Protein AF-A0A7S1WLS6-F1 (afdb_monomer_lite)

Radius of gyration: 19.53 Å; chains: 1; bounding box: 44×44×55 Å

Sequence (142 aa):
DPDLKGFVGGFADATHGYLVPYDNGARFGKVARFALGAFAPASVEILDLAAVDPDLKGFVGGFADATHGYLVPYNNGAYFGKVARFSIAAAATTTATLTATATSTATPSTTWTAAVQLESSCTPDFLLCPLLAEYSHLNYAV

Secondary structure (DSSP, 8-state):
-TT---EEEEEE-SSEEEEEE-BSSSB--EEEEEETTT--GGG-EEEESTTT-TT---EEEEEE-SSEEEEEE-BSSSB----EEEE-S----------------------------------S--S---------------

Foldseek 3Di:
DVQPDQFAEWEDDPFKIWTHFADDPAWFQWIWIATPPPGDPVRIDIDGVCVVPVQNTHFRYWDDDQFKIKTHFQDHPHGDDWIWIFTPHDPPPPPPPDPDPDPDPDDDDPDRDTPTDGPDPPDDDDDDDDDDDDDDDDDDDD

Organism: Alexandrium catenella (NCBI:txid2925)

Structure (mmCIF, N/CA/C/O backbone):
data_AF-A0A7S1WLS6-F1
#
_entry.id   AF-A0A7S1WLS6-F1
#
loop_
_atom_site.group_PDB
_atom_site.id
_atom_site.type_symbol
_atom_site.label_atom_id
_atom_site.label_alt_id
_atom_site.label_comp_id
_atom_site.label_asym_id
_atom_site.label_entity_id
_atom_site.label_seq_id
_atom_site.pdbx_PDB_ins_code
_atom_site.Cartn_x
_atom_site.Cartn_y
_atom_site.Cartn_z
_atom_site.occupancy
_atom_site.B_iso_or_equiv
_atom_site.auth_seq_id
_atom_site.auth_comp_id
_atom_site.auth_asym_id
_atom_site.auth_atom_id
_atom_site.pdbx_PDB_model_num
ATOM 1 N N . ASP A 1 1 ? 7.192 8.149 11.325 1.00 76.69 1 ASP A N 1
ATOM 2 C CA . ASP A 1 1 ? 8.074 7.528 10.323 1.00 76.69 1 ASP A CA 1
ATOM 3 C C . ASP A 1 1 ? 8.359 8.578 9.239 1.00 76.69 1 ASP A C 1
ATOM 5 O O . ASP A 1 1 ? 7.394 9.098 8.682 1.00 76.69 1 ASP A O 1
ATOM 9 N N . PRO A 1 2 ? 9.627 8.989 9.023 1.00 84.94 2 PRO A N 1
ATOM 10 C CA . PRO A 1 2 ? 10.003 9.997 8.020 1.00 84.94 2 PRO A CA 1
ATOM 11 C C . PRO A 1 2 ? 9.803 9.541 6.562 1.00 84.94 2 PRO A C 1
ATOM 13 O O . PRO A 1 2 ? 9.848 10.380 5.657 1.00 84.94 2 PRO A O 1
ATOM 16 N N . ASP A 1 3 ? 9.555 8.249 6.334 1.00 88.06 3 ASP A N 1
ATOM 17 C CA . ASP A 1 3 ? 9.357 7.672 5.005 1.00 88.06 3 ASP A CA 1
ATOM 18 C C . ASP A 1 3 ? 7.920 7.829 4.487 1.00 88.06 3 ASP A C 1
ATOM 20 O O . ASP A 1 3 ? 7.653 7.515 3.329 1.00 88.06 3 ASP A O 1
ATOM 24 N N . LEU A 1 4 ? 6.985 8.328 5.308 1.00 91.06 4 LEU A N 1
ATOM 25 C CA . LEU A 1 4 ? 5.576 8.509 4.934 1.00 91.06 4 LEU A CA 1
ATOM 26 C C . LEU A 1 4 ? 5.352 9.780 4.103 1.00 91.06 4 LEU A C 1
ATOM 28 O O . LEU A 1 4 ? 4.662 10.712 4.517 1.00 91.06 4 LEU A O 1
ATOM 32 N N . LYS A 1 5 ? 5.934 9.817 2.908 1.00 95.25 5 LYS A N 1
ATOM 33 C CA . LYS A 1 5 ? 5.713 10.853 1.892 1.00 95.25 5 LYS A CA 1
ATOM 34 C C . LYS A 1 5 ? 5.842 10.243 0.500 1.00 95.25 5 LYS A C 1
ATOM 36 O O . LYS A 1 5 ? 6.363 9.144 0.356 1.00 95.25 5 LYS A O 1
ATOM 41 N N . GLY A 1 6 ? 5.370 10.955 -0.524 1.00 95.56 6 GLY A N 1
ATOM 42 C CA . GLY A 1 6 ? 5.468 10.452 -1.898 1.00 95.56 6 GLY A CA 1
ATOM 43 C C . GLY A 1 6 ? 4.374 9.459 -2.300 1.00 95.56 6 GLY A C 1
ATOM 44 O O . GLY A 1 6 ? 4.578 8.600 -3.160 1.00 95.56 6 GLY A O 1
ATOM 45 N N . PHE A 1 7 ? 3.214 9.553 -1.651 1.00 97.12 7 PHE A N 1
ATOM 46 C CA . PHE A 1 7 ? 2.016 8.795 -2.006 1.00 97.12 7 PHE A CA 1
ATOM 47 C C . PHE A 1 7 ? 1.370 9.339 -3.287 1.00 97.12 7 PHE A C 1
ATOM 49 O O . PHE A 1 7 ? 1.402 10.547 -3.533 1.00 97.12 7 PHE A O 1
ATOM 56 N N . VAL A 1 8 ? 0.745 8.459 -4.071 1.00 95.50 8 VAL A N 1
ATOM 57 C CA . VAL A 1 8 ? -0.048 8.825 -5.255 1.00 95.50 8 VAL A CA 1
ATOM 58 C C . VAL A 1 8 ? -1.381 8.098 -5.199 1.00 95.50 8 VAL A C 1
ATOM 60 O O . VAL A 1 8 ? -1.433 6.874 -5.271 1.00 95.50 8 VAL A O 1
ATOM 63 N N . GLY A 1 9 ? -2.457 8.876 -5.076 1.00 94.44 9 GLY A N 1
ATOM 64 C CA . GLY A 1 9 ? -3.802 8.352 -4.888 1.00 94.44 9 GLY A CA 1
ATOM 65 C C . GLY A 1 9 ? -4.063 7.872 -3.460 1.00 94.44 9 GLY A C 1
ATOM 66 O O . GLY A 1 9 ? -3.291 8.096 -2.526 1.00 94.44 9 GLY A O 1
ATOM 67 N N . GLY A 1 10 ? -5.207 7.227 -3.296 1.00 95.81 10 GLY A N 1
ATOM 68 C CA . GLY A 1 10 ? -5.705 6.754 -2.019 1.00 95.81 10 GLY A CA 1
ATOM 69 C C . GLY A 1 10 ? -7.117 6.220 -2.178 1.00 95.81 10 GLY A C 1
ATOM 70 O O . GLY A 1 10 ? -7.772 6.464 -3.191 1.00 95.81 10 GLY A O 1
ATOM 71 N N . PHE A 1 11 ? -7.577 5.493 -1.175 1.00 96.69 11 PHE A N 1
ATOM 72 C CA . PHE A 1 11 ? -8.959 5.040 -1.082 1.00 96.69 11 PHE A CA 1
ATOM 73 C C . PHE A 1 11 ? -9.399 5.059 0.377 1.00 96.69 11 PHE A C 1
ATOM 75 O O . PHE A 1 11 ? -8.595 5.294 1.279 1.00 96.69 11 PHE A O 1
ATOM 82 N N . ALA A 1 12 ? -10.684 4.847 0.613 1.00 94.81 12 ALA A N 1
ATOM 83 C CA . ALA A 1 12 ? -11.250 4.817 1.948 1.00 94.81 12 ALA A CA 1
ATOM 84 C C . ALA A 1 12 ? -12.218 3.643 2.081 1.00 94.81 12 ALA A C 1
ATOM 86 O O . ALA A 1 12 ? -12.873 3.262 1.110 1.00 94.81 12 ALA A O 1
ATOM 87 N N . ASP A 1 13 ? -12.306 3.105 3.294 1.00 90.56 13 ASP A N 1
ATOM 88 C CA . ASP A 1 13 ? -13.473 2.354 3.748 1.00 90.56 13 ASP A CA 1
ATOM 89 C C . ASP A 1 13 ? -14.397 3.279 4.568 1.00 90.56 13 ASP A C 1
ATOM 91 O O . ASP A 1 13 ? -14.249 4.503 4.554 1.00 90.56 13 ASP A O 1
ATOM 95 N N . ALA A 1 14 ? -15.377 2.717 5.279 1.00 88.25 14 ALA A N 1
ATOM 96 C CA . ALA A 1 14 ? -16.320 3.497 6.085 1.00 88.25 14 ALA A CA 1
ATOM 97 C C . ALA A 1 14 ? -15.677 4.234 7.283 1.00 88.25 14 ALA A C 1
ATOM 99 O O . ALA A 1 14 ? -16.262 5.166 7.830 1.00 88.25 14 ALA A O 1
ATOM 100 N N . THR A 1 15 ? -14.500 3.800 7.723 1.00 90.62 15 THR A N 1
ATOM 101 C CA . THR A 1 15 ? -13.855 4.176 8.990 1.00 90.62 15 THR A CA 1
ATOM 102 C C . THR A 1 15 ? -12.420 4.678 8.825 1.00 90.62 15 THR A C 1
ATOM 104 O O . THR A 1 15 ? -11.972 5.501 9.629 1.00 90.62 15 THR A O 1
ATOM 107 N N . HIS A 1 16 ? -11.712 4.239 7.783 1.00 92.94 16 HIS A N 1
ATOM 108 C CA . HIS A 1 16 ? -10.302 4.531 7.558 1.00 92.94 16 HIS A CA 1
ATOM 109 C C . HIS A 1 16 ? -10.011 5.010 6.133 1.00 92.94 16 HIS A C 1
ATOM 111 O O . HIS A 1 16 ? -10.621 4.561 5.164 1.00 92.94 16 HIS A O 1
ATOM 117 N N . GLY A 1 17 ? -9.029 5.904 6.018 1.00 94.88 17 GLY A N 1
ATOM 118 C CA . GLY A 1 17 ? -8.399 6.290 4.757 1.00 94.88 17 GLY A CA 1
ATOM 119 C C . GLY A 1 17 ? -7.060 5.580 4.579 1.00 94.88 17 GLY A C 1
ATOM 120 O O . GLY A 1 17 ? -6.353 5.344 5.559 1.00 94.88 17 GLY A O 1
ATOM 121 N N . TYR A 1 18 ? -6.710 5.269 3.333 1.00 96.69 18 TYR A N 1
ATOM 122 C CA . TYR A 1 18 ? -5.499 4.557 2.930 1.00 96.69 18 TYR A CA 1
ATOM 123 C C . TYR A 1 18 ? -4.741 5.377 1.887 1.00 96.69 18 TYR A C 1
ATOM 125 O O . TYR A 1 18 ? -5.306 5.765 0.862 1.00 96.69 18 TYR A O 1
ATOM 133 N N . LEU A 1 19 ? -3.454 5.619 2.129 1.00 97.44 19 LEU A N 1
ATOM 134 C CA . LEU A 1 19 ? -2.558 6.283 1.185 1.00 97.44 19 LEU A CA 1
ATOM 135 C C . LEU A 1 19 ? -1.729 5.253 0.430 1.00 97.44 19 LEU A C 1
ATOM 137 O O . LEU A 1 19 ? -1.121 4.361 1.026 1.00 97.44 19 LEU A O 1
ATOM 141 N N . VAL A 1 20 ? -1.696 5.399 -0.891 1.00 97.94 20 VAL A N 1
ATOM 142 C CA . VAL A 1 20 ? -1.073 4.429 -1.791 1.00 97.94 20 VAL A CA 1
ATOM 143 C C . VAL A 1 20 ? 0.393 4.815 -2.046 1.00 97.94 20 VAL A C 1
ATOM 145 O O . VAL A 1 20 ? 0.653 5.939 -2.487 1.00 97.94 20 VAL A O 1
ATOM 148 N N . PRO A 1 21 ? 1.368 3.930 -1.754 1.00 96.88 21 PRO A N 1
ATOM 149 C CA . PRO A 1 21 ? 2.788 4.260 -1.844 1.00 96.88 21 PRO A CA 1
ATOM 150 C C . PRO A 1 21 ? 3.309 4.221 -3.282 1.00 96.88 21 PRO A C 1
ATOM 152 O O . PRO A 1 21 ? 3.103 3.234 -3.992 1.00 96.88 21 PRO A O 1
ATOM 155 N N . TYR A 1 22 ? 4.049 5.263 -3.678 1.00 97.00 22 TYR A N 1
ATOM 156 C CA . TYR A 1 22 ? 4.607 5.378 -5.025 1.00 97.00 22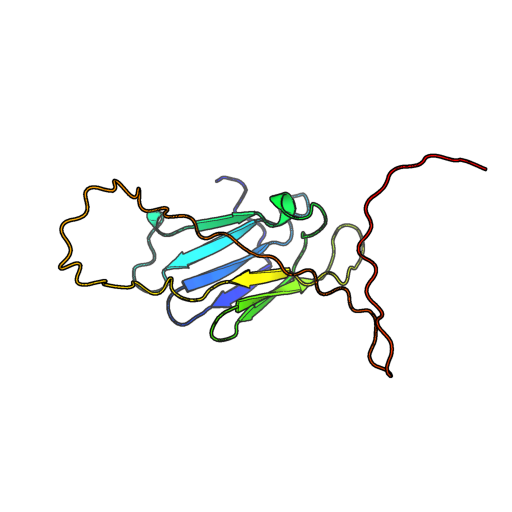 TYR A CA 1
ATOM 157 C C . TYR A 1 22 ? 6.111 5.672 -5.061 1.00 97.00 22 TYR A C 1
ATOM 159 O O . TYR A 1 22 ? 6.886 4.792 -5.441 1.00 97.00 22 TYR A O 1
ATOM 167 N N . ASP A 1 23 ? 6.537 6.895 -4.722 1.00 96.19 23 ASP A N 1
ATOM 168 C CA . ASP A 1 23 ? 7.938 7.321 -4.840 1.00 96.19 23 ASP A CA 1
ATOM 169 C C . ASP A 1 23 ? 8.364 8.302 -3.757 1.00 96.19 23 ASP A C 1
ATOM 171 O O . ASP A 1 23 ? 7.784 9.376 -3.629 1.00 96.19 23 ASP A O 1
ATOM 175 N N . ASN A 1 24 ? 9.435 7.972 -3.046 1.00 94.94 24 ASN A N 1
ATOM 176 C CA . ASN A 1 24 ? 10.080 8.873 -2.098 1.00 94.94 24 ASN A CA 1
ATOM 177 C C . ASN A 1 24 ? 11.594 8.949 -2.373 1.00 94.94 24 ASN A C 1
ATOM 179 O O . ASN A 1 24 ? 12.414 8.652 -1.507 1.00 94.94 24 ASN A O 1
ATOM 183 N N . GLY A 1 25 ? 11.973 9.226 -3.625 1.00 93.69 25 GLY A N 1
ATOM 184 C CA . GLY A 1 25 ? 13.355 9.102 -4.111 1.00 93.69 25 GLY A CA 1
ATOM 185 C C . GLY A 1 25 ? 13.745 7.661 -4.464 1.00 93.69 25 GLY A C 1
ATOM 186 O O . GLY A 1 25 ? 14.695 7.439 -5.211 1.00 93.69 25 GLY A O 1
ATOM 187 N N . ALA A 1 26 ? 12.979 6.690 -3.969 1.00 94.69 26 ALA A N 1
ATOM 188 C CA . ALA A 1 26 ? 12.939 5.314 -4.427 1.00 94.69 26 ALA A CA 1
ATOM 189 C C . ALA A 1 26 ? 11.513 4.762 -4.282 1.00 94.69 26 ALA A C 1
ATOM 191 O O . ALA A 1 26 ? 10.707 5.252 -3.480 1.00 94.69 26 ALA A O 1
ATOM 192 N N . ARG A 1 27 ? 11.223 3.701 -5.041 1.00 96.19 27 ARG A N 1
ATOM 193 C CA . ARG A 1 27 ? 9.964 2.955 -4.955 1.00 96.19 27 ARG A CA 1
ATOM 194 C C . ARG A 1 27 ? 9.852 2.294 -3.592 1.00 96.19 27 ARG A C 1
ATOM 196 O O . ARG A 1 27 ? 10.791 1.645 -3.134 1.00 96.19 27 ARG A O 1
ATOM 203 N N . PHE A 1 28 ? 8.694 2.435 -2.959 1.00 96.19 28 PHE A N 1
ATOM 204 C CA . PHE A 1 28 ? 8.435 1.874 -1.637 1.00 96.19 28 PHE A CA 1
ATOM 205 C C . PHE A 1 28 ? 7.038 1.247 -1.560 1.00 96.19 28 PHE A C 1
ATOM 207 O O . PHE A 1 28 ? 6.200 1.466 -2.436 1.00 96.19 28 PHE A O 1
ATOM 214 N N . GLY A 1 29 ? 6.826 0.419 -0.534 1.00 95.31 29 GLY A N 1
ATOM 215 C CA . GLY A 1 29 ? 5.637 -0.423 -0.359 1.00 95.31 29 GLY A CA 1
ATOM 216 C C . GLY A 1 29 ? 4.909 -0.201 0.968 1.00 95.31 29 GLY A C 1
ATOM 217 O O . GLY A 1 29 ? 4.178 -1.081 1.411 1.00 95.31 29 GLY A O 1
ATOM 218 N N . LYS A 1 30 ? 5.125 0.944 1.631 1.00 96.25 30 LYS A N 1
ATOM 219 C CA . LYS A 1 30 ? 4.503 1.264 2.926 1.00 96.25 30 LYS A CA 1
ATOM 220 C C . LYS A 1 30 ? 3.145 1.938 2.721 1.00 96.25 30 LYS A C 1
ATOM 222 O O . LYS A 1 30 ? 3.095 3.119 2.391 1.00 96.25 30 LYS A O 1
ATOM 227 N N . VAL A 1 31 ? 2.051 1.216 2.936 1.00 96.31 31 VAL A N 1
ATOM 228 C CA . VAL A 1 31 ? 0.693 1.784 2.944 1.00 96.31 31 VAL A CA 1
ATOM 229 C C . VAL A 1 31 ? 0.452 2.445 4.294 1.00 96.31 31 VAL A C 1
ATOM 231 O O . VAL A 1 31 ? 0.628 1.807 5.331 1.00 96.31 31 VAL A O 1
ATOM 234 N N . ALA A 1 32 ? 0.030 3.708 4.291 1.00 95.31 32 ALA A N 1
ATOM 235 C CA . ALA A 1 32 ? -0.397 4.389 5.509 1.00 95.31 32 ALA A CA 1
ATOM 236 C C . ALA A 1 32 ? -1.922 4.339 5.623 1.00 95.31 32 ALA A C 1
ATOM 238 O O . ALA A 1 32 ? -2.617 4.689 4.668 1.00 95.31 32 ALA A O 1
ATOM 239 N N . ARG A 1 33 ? -2.436 3.947 6.789 1.00 94.44 33 ARG A N 1
ATOM 240 C CA . ARG A 1 33 ? -3.859 4.013 7.133 1.00 94.44 33 ARG A CA 1
ATOM 241 C C . ARG A 1 33 ? -4.077 5.004 8.267 1.00 94.44 33 ARG A C 1
ATOM 243 O O . ARG A 1 33 ? -3.242 5.088 9.158 1.00 94.44 33 ARG A O 1
ATOM 250 N N . PHE A 1 34 ? -5.193 5.724 8.265 1.00 92.94 34 PHE A N 1
ATOM 251 C CA . PHE A 1 34 ? -5.582 6.619 9.358 1.00 92.94 34 PHE A CA 1
ATOM 252 C C . PHE A 1 34 ? -7.097 6.625 9.576 1.00 92.94 34 PHE A C 1
ATOM 254 O O . PHE A 1 34 ? -7.865 6.367 8.649 1.00 92.94 34 PHE A O 1
ATOM 261 N N . ALA A 1 35 ? -7.536 6.938 10.796 1.00 92.38 35 ALA A N 1
ATOM 262 C CA . ALA A 1 35 ? -8.959 7.017 11.122 1.00 92.38 35 ALA A CA 1
ATOM 263 C C . ALA A 1 35 ? -9.602 8.284 10.528 1.00 92.38 35 ALA A C 1
ATOM 265 O O . ALA A 1 35 ? -9.099 9.392 10.728 1.00 92.38 35 ALA A O 1
ATOM 266 N N . LEU A 1 36 ? -10.747 8.137 9.853 1.00 90.94 36 LEU A N 1
ATOM 267 C CA . LEU A 1 36 ? -11.476 9.259 9.242 1.00 90.94 36 LEU A CA 1
ATOM 268 C C . LEU A 1 36 ? -12.273 10.086 10.258 1.00 90.94 36 LEU A C 1
ATOM 270 O O . LEU A 1 36 ? -12.481 11.275 10.044 1.00 90.94 36 LEU A O 1
ATOM 274 N N . GLY A 1 37 ? -12.721 9.474 11.359 1.00 87.56 37 GLY A N 1
ATOM 275 C CA . GLY A 1 37 ? -13.601 10.136 12.328 1.00 87.56 37 GLY A CA 1
ATOM 276 C C . GLY A 1 37 ? -12.903 11.208 13.170 1.00 87.56 37 GLY A C 1
ATOM 277 O O . GLY A 1 37 ? -13.336 12.354 13.199 1.00 87.56 37 GLY A O 1
ATOM 278 N N . ALA A 1 38 ? -11.828 10.835 13.870 1.00 78.62 38 ALA A N 1
ATOM 279 C CA . ALA A 1 38 ? -11.128 11.729 14.799 1.00 78.62 38 ALA A CA 1
ATOM 280 C C . ALA A 1 3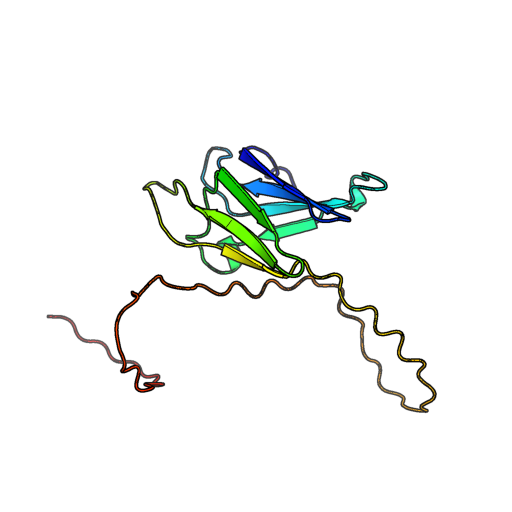8 ? -9.821 12.319 14.238 1.00 78.62 38 ALA A C 1
ATOM 282 O O . ALA A 1 38 ? -9.219 13.146 14.914 1.00 78.62 38 ALA A O 1
ATOM 283 N N . PHE A 1 39 ? -9.378 11.864 13.054 1.00 81.31 39 PHE A N 1
ATOM 284 C CA . PHE A 1 39 ? -8.119 12.211 12.375 1.00 81.31 39 PHE A CA 1
ATOM 285 C C . PHE A 1 39 ? -6.997 12.655 13.332 1.00 81.31 39 PHE A C 1
ATOM 287 O O . PHE A 1 39 ? -6.660 13.834 13.445 1.00 81.31 39 PHE A O 1
ATOM 294 N N . ALA A 1 40 ? -6.433 11.690 14.060 1.00 85.50 40 ALA A N 1
ATOM 295 C CA . ALA A 1 40 ? -5.385 11.936 15.046 1.00 85.50 40 ALA A CA 1
ATOM 296 C C . ALA A 1 40 ? -4.044 11.348 14.577 1.00 85.50 40 ALA A C 1
ATOM 298 O O . ALA A 1 40 ? -4.038 10.241 14.031 1.00 85.50 40 ALA A O 1
ATOM 299 N N . PRO A 1 41 ? -2.893 11.990 14.864 1.00 83.44 41 PRO A N 1
ATOM 300 C CA . PRO A 1 41 ? -1.578 11.439 14.521 1.00 83.44 41 PRO A CA 1
ATOM 301 C C . PRO A 1 41 ? -1.340 10.030 15.083 1.00 83.44 41 PRO A C 1
ATOM 303 O O . PRO A 1 41 ? -0.712 9.202 14.435 1.00 83.44 41 PRO A O 1
ATOM 306 N N . ALA A 1 42 ? -1.894 9.739 16.264 1.00 84.00 42 ALA A N 1
ATOM 307 C CA . ALA A 1 42 ? -1.806 8.427 16.905 1.00 84.00 42 ALA A CA 1
ATOM 308 C C . ALA A 1 42 ? -2.609 7.322 16.190 1.00 84.00 42 ALA A C 1
ATOM 310 O O . ALA A 1 42 ? -2.415 6.151 16.491 1.00 84.00 42 ALA A O 1
ATOM 311 N N . SER A 1 43 ? -3.507 7.678 15.265 1.00 85.62 43 SER A N 1
ATOM 312 C CA . SER A 1 43 ? -4.297 6.718 14.479 1.00 85.62 43 SER A CA 1
ATOM 313 C C . SER A 1 43 ? -3.597 6.250 13.203 1.00 85.62 43 SER A C 1
ATOM 315 O O . SER A 1 43 ? -4.169 5.461 12.456 1.00 85.62 43 SER A O 1
ATOM 317 N N . VAL A 1 44 ? -2.395 6.768 12.921 1.00 91.19 44 VAL A N 1
ATOM 318 C CA . VAL A 1 44 ? -1.645 6.390 11.725 1.00 91.19 44 VAL A CA 1
ATOM 319 C C . VAL A 1 44 ? -1.007 5.023 11.937 1.00 91.19 44 VAL A C 1
ATOM 321 O O . VAL A 1 44 ? -0.129 4.854 12.781 1.00 91.19 44 VAL A O 1
ATOM 324 N N . GLU A 1 45 ? -1.424 4.065 11.122 1.00 91.56 45 GLU A N 1
ATOM 325 C CA . GLU A 1 45 ? -0.880 2.713 11.063 1.00 91.56 45 GLU A CA 1
ATOM 326 C C . GLU A 1 45 ? -0.170 2.491 9.727 1.00 91.56 45 GLU A C 1
ATOM 328 O O . GLU A 1 45 ? -0.515 3.102 8.713 1.00 91.56 45 GLU A O 1
ATOM 333 N N . ILE A 1 46 ? 0.841 1.621 9.724 1.00 94.12 46 ILE A N 1
ATOM 334 C CA . ILE A 1 46 ? 1.684 1.366 8.553 1.00 94.12 46 ILE A CA 1
ATOM 335 C C . ILE A 1 46 ? 1.662 -0.124 8.244 1.00 94.12 46 ILE A C 1
ATOM 337 O O . ILE A 1 46 ? 1.966 -0.945 9.107 1.00 94.12 46 ILE A O 1
ATOM 341 N N . LEU A 1 47 ? 1.360 -0.456 6.992 1.00 94.19 47 LEU A N 1
ATOM 342 C CA . LEU A 1 47 ? 1.537 -1.790 6.438 1.00 94.19 47 LEU A CA 1
ATOM 343 C C . LEU A 1 47 ? 2.720 -1.779 5.466 1.00 94.19 47 LEU A C 1
ATOM 345 O O . LEU A 1 47 ? 2.663 -1.110 4.436 1.00 94.19 47 LEU A O 1
ATOM 349 N N . AS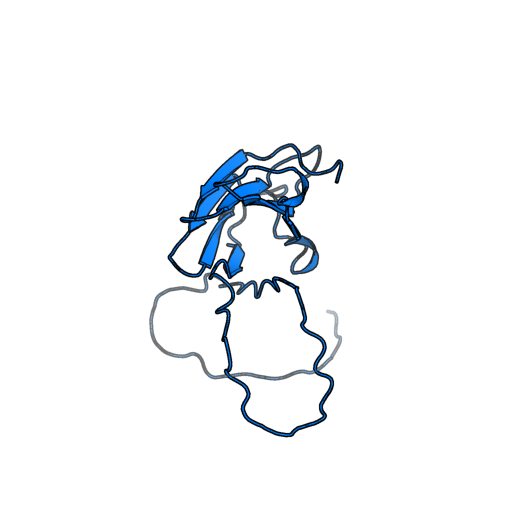P A 1 48 ? 3.777 -2.527 5.783 1.00 95.00 48 ASP A N 1
ATOM 350 C CA . ASP A 1 48 ? 4.941 -2.684 4.908 1.00 95.00 48 ASP A CA 1
ATOM 351 C C . ASP A 1 48 ? 4.794 -3.921 4.013 1.00 95.00 48 ASP A C 1
ATOM 353 O O . ASP A 1 48 ? 4.996 -5.055 4.445 1.00 95.00 48 ASP A O 1
ATOM 357 N N . LEU A 1 49 ? 4.436 -3.700 2.747 1.00 94.81 49 LEU A N 1
ATOM 358 C CA . LEU A 1 49 ? 4.291 -4.769 1.759 1.00 94.81 49 LEU A CA 1
ATOM 359 C C . LEU A 1 49 ? 5.641 -5.334 1.308 1.00 94.81 49 LEU A C 1
ATOM 361 O O . LEU A 1 49 ? 5.721 -6.511 0.958 1.00 94.81 49 LEU A O 1
ATOM 365 N N . ALA A 1 50 ? 6.704 -4.525 1.353 1.00 93.56 50 ALA A N 1
ATOM 366 C CA . ALA A 1 50 ? 8.040 -4.944 0.941 1.00 93.56 50 ALA A CA 1
ATOM 367 C C . ALA A 1 50 ? 8.678 -5.922 1.939 1.00 93.56 50 ALA A C 1
ATOM 369 O O . ALA A 1 50 ? 9.591 -6.660 1.572 1.00 93.56 50 ALA A O 1
ATOM 370 N N . ALA A 1 51 ? 8.177 -5.950 3.179 1.00 92.75 51 ALA A N 1
ATOM 371 C CA . ALA A 1 51 ? 8.516 -6.971 4.164 1.00 92.75 51 ALA A CA 1
ATOM 372 C C . ALA A 1 51 ? 7.928 -8.354 3.819 1.00 92.75 51 ALA A C 1
ATOM 374 O O . ALA A 1 51 ? 8.439 -9.363 4.301 1.00 92.75 51 ALA A O 1
ATOM 375 N N . VAL A 1 52 ? 6.872 -8.408 2.995 1.00 91.62 52 VAL A N 1
ATOM 376 C CA . VAL A 1 52 ? 6.239 -9.654 2.529 1.00 91.62 52 VAL A CA 1
ATOM 377 C C . VAL A 1 52 ? 6.826 -10.100 1.190 1.00 91.62 52 VAL A C 1
ATOM 379 O O . VAL A 1 52 ? 7.253 -11.243 1.058 1.00 91.62 52 VAL A O 1
ATOM 382 N N . ASP A 1 53 ? 6.866 -9.201 0.206 1.00 91.31 53 ASP A N 1
ATOM 383 C CA . ASP A 1 53 ? 7.519 -9.422 -1.088 1.00 91.31 53 ASP A CA 1
ATOM 384 C C . ASP A 1 53 ? 8.242 -8.124 -1.498 1.00 91.31 53 ASP A C 1
ATOM 386 O O . ASP A 1 53 ? 7.591 -7.083 -1.655 1.00 91.31 53 ASP A O 1
ATOM 390 N N . PRO A 1 54 ? 9.577 -8.154 -1.688 1.00 94.50 54 PRO A N 1
ATOM 391 C CA . PRO A 1 54 ? 10.374 -6.967 -1.991 1.00 94.50 54 PRO A CA 1
ATOM 392 C C . PRO A 1 54 ? 9.990 -6.258 -3.300 1.00 94.50 54 PRO A C 1
ATOM 394 O O . PRO A 1 54 ? 10.400 -5.104 -3.482 1.00 94.50 54 PRO A O 1
ATOM 397 N N . ASP A 1 55 ? 9.210 -6.890 -4.181 1.00 94.00 55 ASP A N 1
ATOM 398 C CA . ASP A 1 55 ? 8.721 -6.306 -5.433 1.00 94.00 55 ASP A CA 1
ATOM 399 C C . ASP A 1 55 ? 7.424 -5.498 -5.275 1.00 94.00 55 ASP A C 1
ATOM 401 O O . ASP A 1 55 ? 7.050 -4.772 -6.200 1.00 94.00 55 ASP A O 1
ATOM 405 N N . LEU A 1 56 ? 6.727 -5.590 -4.135 1.00 95.88 56 LEU A N 1
ATOM 406 C CA . LEU A 1 56 ? 5.453 -4.898 -3.900 1.00 95.88 56 LEU A CA 1
ATOM 407 C C . LEU A 1 56 ? 5.669 -3.422 -3.555 1.00 95.88 56 LEU A C 1
ATOM 409 O O . LEU A 1 56 ? 5.508 -2.981 -2.416 1.00 95.88 56 LEU A O 1
ATOM 413 N N . LYS A 1 57 ? 6.050 -2.647 -4.569 1.00 96.31 57 LYS A N 1
ATOM 414 C CA . LYS A 1 57 ? 6.364 -1.217 -4.488 1.00 96.31 57 LYS A CA 1
ATOM 415 C C . LYS A 1 57 ? 5.842 -0.491 -5.726 1.00 96.31 57 LYS A C 1
ATOM 417 O O . LYS A 1 57 ? 5.721 -1.092 -6.787 1.00 96.31 57 LYS A O 1
ATOM 422 N N . GLY A 1 58 ? 5.620 0.820 -5.626 1.00 95.75 58 GLY A N 1
ATOM 423 C CA . GLY A 1 58 ? 5.349 1.647 -6.809 1.00 95.75 58 GLY A CA 1
ATOM 424 C C . GLY A 1 58 ? 3.926 1.513 -7.363 1.00 95.75 58 GLY A C 1
ATOM 425 O O . GLY A 1 58 ? 3.727 1.291 -8.560 1.00 95.75 58 GLY A O 1
ATOM 426 N N . PHE A 1 59 ? 2.939 1.673 -6.487 1.00 97.25 59 PHE A N 1
ATOM 427 C CA . PHE A 1 59 ? 1.513 1.676 -6.815 1.00 97.25 59 PHE A CA 1
ATOM 428 C C . PHE A 1 59 ? 1.019 3.116 -7.038 1.00 97.25 59 PHE A C 1
ATOM 430 O O . PHE A 1 59 ? 1.617 4.059 -6.530 1.00 97.25 59 PHE A O 1
ATOM 437 N N . VAL A 1 60 ? -0.064 3.308 -7.796 1.00 96.06 60 VAL A N 1
ATOM 438 C CA . VAL A 1 60 ? -0.613 4.660 -8.102 1.00 96.06 60 VAL A CA 1
ATOM 439 C C . VAL A 1 60 ? -2.093 4.821 -7.769 1.00 96.06 60 VAL A C 1
ATOM 441 O O . VAL A 1 60 ? -2.668 5.896 -7.933 1.00 96.06 60 VAL A O 1
ATOM 444 N N . GLY A 1 61 ? -2.729 3.745 -7.326 1.00 95.31 61 GLY A N 1
ATOM 445 C CA . GLY A 1 61 ? -4.113 3.757 -6.899 1.00 95.31 61 GLY A CA 1
ATOM 446 C C . GLY A 1 61 ? -4.442 2.534 -6.067 1.00 95.31 61 GLY A C 1
ATOM 447 O O . GLY A 1 61 ? -3.626 1.628 -5.883 1.00 95.31 61 GLY A O 1
ATOM 448 N N . GLY A 1 62 ? -5.663 2.515 -5.568 1.00 95.69 62 GLY A N 1
ATOM 449 C CA . GLY A 1 62 ? -6.203 1.384 -4.849 1.00 95.69 62 GLY A CA 1
ATOM 450 C C . GLY A 1 62 ? -7.709 1.496 -4.744 1.00 95.69 62 GLY A C 1
ATOM 451 O O . GLY A 1 62 ? -8.289 2.549 -5.008 1.00 95.69 62 GLY A O 1
ATOM 452 N N . PHE A 1 63 ? -8.332 0.390 -4.389 1.00 96.12 63 PHE A N 1
ATOM 453 C CA . PHE A 1 63 ? -9.758 0.310 -4.127 1.00 96.12 63 PHE A CA 1
ATOM 454 C C . PHE A 1 63 ? -10.002 -0.735 -3.047 1.00 96.12 63 PHE A C 1
ATOM 456 O O . PHE A 1 63 ? -9.111 -1.510 -2.699 1.00 96.12 63 PHE A O 1
ATOM 463 N N . ALA A 1 64 ? -11.209 -0.742 -2.505 1.00 94.75 64 ALA A N 1
ATOM 464 C CA . ALA A 1 64 ? -11.599 -1.644 -1.441 1.00 94.75 64 ALA A CA 1
ATOM 465 C C . ALA A 1 64 ? -12.925 -2.326 -1.772 1.00 94.75 64 ALA A C 1
ATOM 467 O O . ALA A 1 64 ? -13.798 -1.729 -2.405 1.00 94.75 64 ALA A O 1
ATOM 468 N N . ASP A 1 65 ? -13.068 -3.561 -1.302 1.00 90.75 65 ASP A N 1
ATOM 469 C CA . ASP A 1 65 ? -14.368 -4.167 -1.030 1.00 90.75 65 ASP A CA 1
ATOM 470 C C . ASP A 1 65 ? -14.690 -4.061 0.476 1.00 90.75 65 ASP A C 1
ATOM 472 O O . ASP A 1 65 ? -14.047 -3.315 1.211 1.00 90.75 65 ASP A O 1
ATOM 476 N N . ALA A 1 66 ? -15.708 -4.773 0.963 1.00 87.50 66 ALA A N 1
ATOM 477 C CA . ALA A 1 66 ? -16.104 -4.715 2.374 1.00 87.50 66 ALA A CA 1
ATOM 478 C C . ALA A 1 66 ? -15.069 -5.318 3.351 1.00 87.50 66 ALA A C 1
ATOM 480 O O . ALA A 1 66 ? -15.162 -5.117 4.560 1.00 87.50 66 ALA A O 1
ATOM 481 N N . THR A 1 67 ? -14.119 -6.099 2.843 1.00 90.56 67 THR A N 1
ATOM 482 C CA . THR A 1 67 ? -13.211 -6.958 3.614 1.00 90.56 67 THR A CA 1
ATOM 483 C C . THR A 1 67 ? -11.745 -6.813 3.223 1.00 90.56 67 THR A C 1
ATOM 485 O O . THR A 1 67 ? -10.877 -7.040 4.067 1.00 90.56 67 THR A O 1
ATOM 488 N N . HIS A 1 68 ? -11.452 -6.406 1.986 1.00 92.69 68 HIS A N 1
ATOM 489 C CA . HIS A 1 68 ? -10.102 -6.307 1.444 1.00 92.69 68 HIS A CA 1
ATOM 490 C C . HIS A 1 68 ? -9.832 -4.969 0.755 1.00 92.69 68 HIS A C 1
ATOM 492 O O . HIS A 1 68 ? -10.689 -4.410 0.073 1.00 92.69 68 HIS A O 1
ATOM 498 N N . GLY A 1 69 ? -8.596 -4.495 0.906 1.00 95.12 69 GLY A N 1
ATOM 499 C CA . GLY A 1 69 ? -8.001 -3.431 0.108 1.00 95.12 69 GLY A CA 1
ATOM 500 C C . GLY A 1 69 ? -7.116 -4.014 -0.992 1.00 95.12 69 GLY A C 1
ATOM 501 O O . GLY A 1 69 ? -6.447 -5.027 -0.782 1.00 95.12 69 GLY A O 1
ATOM 502 N N . TYR A 1 70 ? -7.099 -3.356 -2.146 1.00 96.62 70 TYR A N 1
ATOM 503 C CA . TYR A 1 70 ? -6.348 -3.732 -3.342 1.00 96.62 70 TYR A CA 1
ATOM 504 C C . TYR A 1 70 ? -5.503 -2.550 -3.807 1.00 96.62 70 TYR A C 1
ATOM 506 O O . TYR A 1 70 ? -5.993 -1.420 -3.848 1.00 96.62 70 TYR A O 1
ATOM 514 N N . LEU A 1 71 ? -4.254 -2.802 -4.199 1.00 97.50 71 LEU A N 1
ATOM 515 C CA . LEU A 1 71 ? -3.386 -1.791 -4.803 1.00 97.50 71 LEU A CA 1
ATOM 516 C C . LEU A 1 71 ? -3.203 -2.028 -6.297 1.00 97.50 71 LEU A C 1
ATOM 518 O O . LEU A 1 71 ? -2.920 -3.142 -6.734 1.00 97.50 71 LEU A O 1
ATOM 522 N N . VAL A 1 72 ? -3.316 -0.951 -7.069 1.00 96.56 72 VAL A N 1
ATOM 523 C CA . VAL A 1 72 ? -3.156 -0.961 -8.523 1.00 96.56 72 VAL A CA 1
ATOM 524 C C . VAL A 1 72 ? -1.670 -0.787 -8.856 1.00 96.56 72 VAL A C 1
ATOM 526 O O . VAL A 1 72 ? -1.115 0.285 -8.573 1.00 96.56 72 VAL A O 1
ATOM 529 N N . PRO A 1 73 ? -1.000 -1.817 -9.413 1.00 95.44 73 PRO A N 1
ATOM 530 C CA . PRO A 1 73 ? 0.418 -1.744 -9.733 1.00 95.44 73 PRO A CA 1
ATOM 531 C C . PRO A 1 73 ? 0.667 -0.750 -10.862 1.00 95.44 73 PRO A C 1
ATOM 533 O O . PRO A 1 73 ? -0.178 -0.535 -11.732 1.00 95.44 73 PRO A O 1
ATOM 536 N N . TYR A 1 74 ? 1.845 -0.134 -10.839 1.00 96.44 74 TYR A N 1
ATOM 537 C CA . TYR A 1 74 ? 2.274 0.766 -11.898 1.00 96.44 74 TYR A CA 1
ATOM 538 C C . TYR A 1 74 ? 3.734 0.528 -12.242 1.00 96.44 74 TYR A C 1
ATOM 540 O O . TYR A 1 74 ? 4.007 -0.252 -13.145 1.00 96.44 74 TYR A O 1
ATOM 548 N N . ASN A 1 75 ? 4.681 1.151 -11.540 1.00 96.12 75 ASN A N 1
ATOM 549 C CA . ASN A 1 75 ? 6.089 1.115 -11.922 1.00 96.12 75 ASN A CA 1
ATOM 550 C C . ASN A 1 75 ? 6.997 0.864 -10.720 1.00 96.12 75 ASN A C 1
ATOM 552 O O . ASN A 1 75 ? 6.990 1.638 -9.766 1.00 96.12 75 ASN A O 1
ATOM 556 N N . ASN A 1 76 ? 7.839 -0.163 -10.832 1.00 95.12 76 ASN A N 1
ATOM 557 C CA . ASN A 1 76 ? 8.906 -0.473 -9.889 1.00 95.12 76 ASN A CA 1
ATOM 558 C C . ASN A 1 76 ? 10.241 -0.655 -10.636 1.00 95.12 76 ASN A C 1
ATOM 560 O O . ASN A 1 76 ? 10.767 -1.758 -10.743 1.00 95.12 76 ASN A O 1
ATOM 564 N N . GLY A 1 77 ? 10.730 0.406 -11.287 1.00 93.94 77 GLY A N 1
ATOM 565 C CA . GLY A 1 77 ? 11.873 0.336 -12.215 1.00 93.94 77 GLY A CA 1
ATOM 566 C C . GLY A 1 77 ? 11.481 -0.144 -13.620 1.00 93.94 77 GLY A C 1
ATOM 567 O O . GLY A 1 77 ? 12.027 0.333 -14.610 1.00 93.94 77 GLY A O 1
ATOM 568 N N . ALA A 1 78 ? 10.450 -0.984 -13.713 1.00 95.00 78 ALA A N 1
ATOM 569 C CA . ALA A 1 78 ? 9.693 -1.298 -14.921 1.00 95.00 78 ALA A CA 1
ATOM 570 C C . ALA A 1 78 ? 8.193 -1.397 -14.589 1.00 95.00 78 ALA A C 1
ATOM 572 O O . ALA A 1 78 ? 7.816 -1.482 -13.415 1.00 95.00 78 ALA A O 1
ATOM 573 N N . TYR A 1 79 ? 7.330 -1.364 -15.610 1.00 95.56 79 TYR A N 1
ATOM 574 C CA . TYR A 1 79 ? 5.910 -1.659 -15.408 1.00 95.56 79 TYR A CA 1
ATOM 575 C C . TYR A 1 79 ? 5.731 -3.109 -14.944 1.00 95.56 79 TYR A C 1
ATOM 577 O O . TYR A 1 79 ? 6.387 -4.005 -15.472 1.00 95.56 79 TYR A O 1
ATOM 585 N N . PHE A 1 80 ? 4.860 -3.339 -13.961 1.00 90.44 80 PHE A N 1
ATOM 586 C CA . PHE A 1 80 ? 4.661 -4.661 -13.359 1.00 90.44 80 PHE A CA 1
ATOM 587 C C . PHE A 1 80 ? 3.178 -4.955 -13.103 1.00 90.44 80 PHE A C 1
ATOM 589 O O . PHE A 1 80 ? 2.347 -4.050 -13.106 1.00 90.44 80 PHE A O 1
ATOM 596 N N . GLY A 1 81 ? 2.851 -6.234 -12.898 1.00 90.00 81 GLY A N 1
ATOM 597 C CA . GLY A 1 81 ? 1.469 -6.720 -12.782 1.00 90.00 81 GLY A CA 1
ATOM 598 C C . GLY A 1 81 ? 1.120 -7.408 -11.460 1.00 90.00 81 GLY A C 1
ATOM 599 O O . GLY A 1 81 ? 0.072 -8.042 -11.383 1.00 90.00 81 GLY A O 1
ATOM 600 N N . LYS A 1 82 ? 1.975 -7.330 -10.428 1.00 90.81 82 LYS A N 1
ATOM 601 C CA . LYS A 1 82 ? 1.689 -7.932 -9.113 1.00 90.81 82 LYS A CA 1
ATOM 602 C C . LYS A 1 82 ? 0.701 -7.053 -8.341 1.00 90.81 82 LYS A C 1
ATOM 604 O O . LYS A 1 82 ? 1.040 -5.942 -7.942 1.00 90.81 82 LYS A O 1
ATOM 609 N N . VAL A 1 83 ? -0.508 -7.557 -8.114 1.00 92.44 83 VAL A N 1
ATOM 610 C CA . VAL A 1 83 ? -1.535 -6.877 -7.311 1.00 92.44 83 VAL A CA 1
ATOM 611 C C . VAL A 1 83 ? -1.357 -7.254 -5.843 1.00 92.44 83 VAL A C 1
ATOM 613 O O . VAL A 1 83 ? -1.275 -8.434 -5.509 1.00 92.44 83 VAL A O 1
ATOM 616 N N . ALA A 1 84 ? -1.321 -6.258 -4.956 1.00 94.06 84 ALA A N 1
ATOM 617 C CA . ALA A 1 84 ? -1.342 -6.495 -3.516 1.00 94.06 84 ALA A CA 1
ATOM 618 C C . ALA A 1 84 ? -2.787 -6.445 -3.003 1.00 94.06 84 ALA A C 1
ATOM 620 O O . ALA A 1 84 ? -3.478 -5.449 -3.224 1.00 94.06 84 ALA A O 1
ATOM 621 N N . ARG A 1 85 ? -3.217 -7.493 -2.292 1.00 94.81 85 ARG A N 1
ATOM 622 C CA . ARG A 1 85 ? -4.475 -7.538 -1.529 1.00 94.81 85 ARG A CA 1
ATOM 623 C C . ARG A 1 85 ? -4.165 -7.637 -0.040 1.00 94.81 85 ARG A C 1
ATOM 625 O O . ARG A 1 85 ? -3.285 -8.401 0.332 1.00 94.81 85 ARG A O 1
ATOM 632 N N . PHE A 1 86 ? -4.884 -6.923 0.818 1.00 92.25 86 PHE A N 1
ATOM 633 C CA . PHE A 1 86 ? -4.745 -7.046 2.273 1.00 92.25 86 PHE A CA 1
ATOM 634 C C . PHE A 1 86 ? -6.096 -6.934 2.978 1.00 92.25 86 PHE A C 1
ATOM 636 O O . PHE A 1 86 ? -7.022 -6.312 2.464 1.00 92.25 86 PHE A O 1
ATO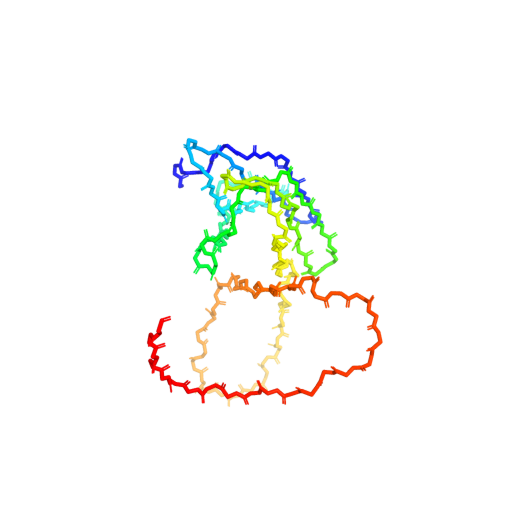M 643 N N . SER A 1 87 ? -6.215 -7.558 4.151 1.00 90.56 87 SER A N 1
ATOM 644 C CA . SER A 1 87 ? -7.440 -7.496 4.953 1.00 90.56 87 SER A CA 1
ATOM 645 C C . SER A 1 87 ? -7.629 -6.095 5.539 1.00 90.56 87 SER A C 1
ATOM 647 O O . SER A 1 87 ? -6.715 -5.548 6.156 1.00 90.56 87 SER A O 1
ATOM 649 N N . ILE A 1 88 ? -8.823 -5.539 5.353 1.00 87.06 88 ILE A N 1
ATOM 650 C CA . ILE A 1 88 ? -9.282 -4.273 5.946 1.00 87.06 88 ILE A CA 1
ATOM 651 C C . ILE A 1 88 ? -10.550 -4.459 6.781 1.00 87.06 88 ILE A C 1
ATOM 653 O O . ILE A 1 88 ? -11.060 -3.494 7.346 1.00 87.06 88 ILE A O 1
ATOM 657 N N . ALA A 1 89 ? -11.064 -5.692 6.868 1.00 75.00 89 ALA A N 1
ATOM 658 C CA . ALA A 1 89 ? -12.207 -6.001 7.708 1.00 75.00 89 ALA A CA 1
ATOM 659 C C . ALA A 1 89 ? -11.924 -5.542 9.142 1.00 75.00 89 ALA A C 1
ATOM 661 O O . ALA A 1 89 ? -10.861 -5.832 9.698 1.00 75.00 89 ALA A O 1
ATOM 662 N N . ALA A 1 90 ? -12.887 -4.840 9.745 1.00 60.06 90 ALA A N 1
ATOM 663 C CA . ALA A 1 90 ? -12.840 -4.552 11.168 1.00 60.06 90 ALA A CA 1
ATOM 664 C C . ALA A 1 90 ? -12.622 -5.879 11.896 1.00 60.06 90 ALA A C 1
ATOM 666 O O . ALA A 1 90 ? -13.400 -6.816 11.697 1.00 60.06 90 ALA A O 1
ATOM 667 N N . ALA A 1 91 ? -11.555 -5.978 12.697 1.00 53.41 91 ALA A N 1
ATOM 668 C CA . ALA A 1 91 ? -11.357 -7.133 13.556 1.00 53.41 91 ALA A CA 1
ATOM 669 C C . ALA A 1 91 ? -12.669 -7.341 14.312 1.00 53.41 91 ALA A C 1
ATOM 671 O O . ALA A 1 91 ? -13.092 -6.454 15.059 1.00 53.41 91 ALA A O 1
ATOM 672 N N . ALA A 1 92 ? -13.359 -8.454 14.042 1.00 43.88 92 ALA A N 1
ATOM 673 C CA . ALA A 1 92 ? -14.603 -8.760 14.716 1.00 43.88 92 ALA A CA 1
ATOM 674 C C . ALA A 1 92 ? -14.280 -8.743 16.207 1.00 43.88 92 ALA A C 1
ATOM 676 O O . ALA A 1 92 ? -13.566 -9.616 16.708 1.00 43.88 92 ALA A O 1
ATOM 677 N N . THR A 1 93 ? -14.739 -7.700 16.902 1.00 39.88 93 THR A N 1
ATOM 678 C CA . THR A 1 93 ? -14.631 -7.628 18.350 1.00 39.88 93 THR A CA 1
ATOM 679 C C . THR A 1 93 ? -15.598 -8.682 18.836 1.00 39.88 93 THR A C 1
ATOM 681 O O . THR A 1 93 ? -16.789 -8.439 19.006 1.00 39.88 93 THR A O 1
ATOM 684 N N . THR A 1 94 ? -15.103 -9.909 18.937 1.00 38.69 94 THR A N 1
ATOM 685 C CA . THR A 1 94 ? -15.866 -11.006 19.492 1.00 38.69 94 THR A CA 1
ATOM 686 C C . THR A 1 94 ? -15.915 -10.689 20.975 1.00 38.69 94 THR A C 1
ATOM 688 O O . THR A 1 94 ? -15.001 -11.033 21.721 1.00 38.69 94 THR A O 1
ATOM 691 N N . THR A 1 95 ? -16.936 -9.949 21.411 1.00 42.56 95 THR A N 1
ATOM 692 C CA . THR A 1 95 ? -17.287 -9.865 22.825 1.00 42.56 95 THR A CA 1
ATOM 693 C C . THR A 1 95 ? -17.792 -11.248 23.208 1.00 42.56 95 THR A C 1
ATOM 695 O O . THR A 1 95 ? -18.989 -11.506 23.273 1.00 42.56 95 THR A O 1
ATOM 698 N N . ALA A 1 96 ? -16.863 -12.183 23.398 1.00 44.47 96 ALA A N 1
ATOM 699 C CA . ALA A 1 96 ? -17.151 -13.394 24.125 1.00 44.47 96 ALA A CA 1
ATOM 700 C C . ALA A 1 96 ? -17.539 -12.926 25.527 1.00 44.47 96 ALA A C 1
ATOM 702 O O . ALA A 1 96 ? -16.691 -12.492 26.307 1.00 44.47 96 ALA A O 1
ATOM 703 N N . THR A 1 97 ? -18.829 -12.963 25.852 1.00 40.16 97 THR A N 1
ATOM 704 C CA . THR A 1 97 ? -19.265 -13.008 27.244 1.00 40.16 97 THR A CA 1
ATOM 705 C C . THR A 1 97 ? -18.742 -14.320 27.817 1.00 40.16 97 THR A C 1
ATOM 707 O O . THR A 1 97 ? -19.427 -15.341 27.803 1.00 40.16 97 THR A O 1
ATOM 710 N N . LEU A 1 98 ? -17.477 -14.309 28.241 1.00 39.41 98 LEU A N 1
ATOM 711 C CA . LEU A 1 98 ? -16.821 -15.404 28.935 1.00 39.41 98 LEU A CA 1
ATOM 712 C C . LEU A 1 98 ? -17.520 -15.573 30.285 1.00 39.41 98 LEU A C 1
ATOM 714 O O . LEU A 1 98 ? -17.193 -14.909 31.262 1.00 39.41 98 LEU A O 1
ATOM 718 N N . THR A 1 99 ? -18.490 -16.477 30.350 1.00 50.06 99 THR A N 1
ATOM 719 C CA . THR A 1 99 ? -18.798 -17.184 31.595 1.00 50.06 99 THR A CA 1
ATOM 720 C C . THR A 1 99 ? -18.100 -18.530 31.520 1.00 50.06 99 THR A C 1
ATOM 722 O O . THR A 1 99 ? -18.697 -19.549 31.202 1.00 50.06 99 THR A O 1
ATOM 725 N N . ALA A 1 100 ? -16.788 -18.526 31.748 1.00 36.22 100 ALA A N 1
ATOM 726 C CA . ALA A 1 100 ? -16.039 -19.759 31.929 1.00 36.22 100 ALA A CA 1
ATOM 727 C C . ALA A 1 100 ? -14.820 -19.509 32.813 1.00 36.22 100 ALA A C 1
ATOM 729 O O . ALA A 1 100 ? -13.931 -18.722 32.493 1.00 36.22 100 ALA A O 1
ATOM 730 N N . THR A 1 101 ? -14.807 -20.213 33.938 1.00 45.94 101 THR A N 1
ATOM 731 C CA . THR A 1 101 ? -13.669 -20.415 34.826 1.00 45.94 101 THR A CA 1
ATOM 732 C C . THR A 1 101 ? -12.566 -21.131 34.045 1.00 45.94 101 THR A C 1
ATOM 734 O O . THR A 1 101 ? -12.510 -22.354 34.011 1.00 45.94 101 THR A O 1
ATOM 737 N N . ALA A 1 102 ? -11.706 -20.377 33.369 1.00 38.16 102 ALA A N 1
ATOM 738 C CA . ALA A 1 102 ? -10.500 -20.905 32.752 1.00 38.16 102 ALA A CA 1
ATOM 739 C C . ALA A 1 102 ? -9.362 -19.903 32.945 1.00 38.16 102 ALA A C 1
ATOM 741 O O . ALA A 1 102 ? -9.345 -18.816 32.369 1.00 38.16 102 ALA A O 1
ATOM 742 N N . THR A 1 103 ? -8.405 -20.279 33.790 1.00 39.22 103 THR A N 1
ATOM 743 C CA . THR A 1 103 ? -7.126 -19.590 33.944 1.00 39.22 103 THR A CA 1
ATOM 744 C C . THR A 1 103 ? -6.246 -19.955 32.751 1.00 39.22 103 THR A C 1
ATOM 746 O O . THR A 1 103 ? -5.397 -20.835 32.831 1.00 39.22 103 THR A O 1
ATOM 749 N N . SER A 1 104 ? -6.468 -19.301 31.616 1.00 43.34 104 SER A N 1
ATOM 750 C CA . SER A 1 104 ? -5.492 -19.264 30.530 1.00 43.34 104 SER A CA 1
ATOM 751 C C . SER A 1 104 ? -5.256 -17.812 30.162 1.00 43.34 104 SER A C 1
ATOM 753 O O . SER A 1 104 ? -6.132 -17.142 29.614 1.00 43.34 104 SER A O 1
ATOM 755 N N . THR A 1 105 ? -4.072 -17.325 30.510 1.00 43.00 105 THR A N 1
ATOM 756 C CA . THR A 1 105 ? -3.579 -15.987 30.198 1.00 43.00 105 THR A CA 1
ATOM 757 C C . THR A 1 105 ? -3.329 -15.893 28.693 1.00 43.00 105 THR A C 1
ATOM 759 O O . THR A 1 105 ? -2.213 -16.083 28.220 1.00 43.00 105 THR A O 1
ATOM 762 N N . ALA A 1 106 ? -4.391 -15.666 27.923 1.00 45.47 106 ALA A N 1
ATOM 763 C CA . ALA A 1 106 ? -4.284 -15.309 26.519 1.00 45.47 106 ALA A CA 1
ATOM 764 C C . ALA A 1 106 ? -3.971 -13.811 26.432 1.00 45.47 106 ALA A C 1
ATOM 766 O O . ALA A 1 106 ? -4.804 -12.969 26.767 1.00 45.47 106 ALA A O 1
ATOM 767 N N . THR A 1 107 ? -2.751 -13.481 26.013 1.00 40.78 107 THR A N 1
ATOM 768 C CA . THR A 1 107 ? -2.355 -12.107 25.694 1.00 40.78 107 THR A CA 1
ATOM 769 C C . THR A 1 107 ? -3.087 -11.671 24.420 1.00 40.78 107 THR A C 1
ATOM 771 O O . THR A 1 107 ? -2.930 -12.333 23.391 1.00 40.78 107 THR A O 1
ATOM 774 N N . PRO A 1 108 ? -3.884 -10.588 24.436 1.00 40.53 108 PRO A N 1
ATOM 775 C CA . PRO A 1 108 ? -4.499 -10.070 23.220 1.00 40.53 108 PRO A CA 1
ATOM 776 C C . PRO A 1 108 ? -3.409 -9.556 22.266 1.00 40.53 108 PRO A C 1
ATOM 778 O O . PRO A 1 108 ? -2.569 -8.746 22.652 1.00 40.53 108 PRO A O 1
ATOM 781 N N . SER A 1 109 ? -3.411 -10.044 21.023 1.00 42.00 109 SER A N 1
ATOM 782 C CA . SER A 1 109 ? -2.492 -9.604 19.967 1.00 42.00 109 SER A CA 1
ATOM 783 C C . SER A 1 109 ? -3.157 -8.523 19.118 1.00 42.00 109 SER A C 1
ATOM 785 O O . SER A 1 109 ? -4.075 -8.804 18.352 1.00 42.00 109 SER A O 1
ATOM 787 N N . THR A 1 110 ? -2.681 -7.286 19.251 1.00 38.72 110 THR A N 1
ATOM 788 C CA . THR A 1 110 ? -3.135 -6.099 18.507 1.00 38.72 110 THR A CA 1
ATOM 789 C C . THR A 1 110 ? -2.300 -5.909 17.238 1.00 38.72 110 THR A C 1
ATOM 791 O O . THR A 1 110 ? -1.594 -4.916 17.090 1.00 38.72 110 THR A O 1
ATOM 794 N N . THR A 1 111 ? -2.308 -6.880 16.329 1.00 38.88 111 THR A N 1
ATOM 795 C CA . THR A 1 111 ? -1.529 -6.800 15.083 1.00 38.88 111 THR A CA 1
ATOM 796 C C . THR A 1 111 ? -2.413 -7.097 13.882 1.00 38.88 111 THR A C 1
ATOM 798 O O . THR A 1 111 ? -2.821 -8.233 13.643 1.00 38.88 111 THR A O 1
ATOM 801 N N . TRP A 1 112 ? -2.692 -6.052 13.101 1.00 42.62 112 TRP A N 1
ATOM 802 C CA . TRP A 1 112 ? -3.236 -6.175 11.753 1.00 42.62 112 TRP A CA 1
ATOM 803 C C . TRP A 1 112 ? -2.207 -6.913 10.895 1.00 42.62 112 TRP A C 1
ATOM 805 O O . TRP A 1 112 ? -1.238 -6.333 10.414 1.00 42.62 112 TRP A O 1
ATOM 815 N N . THR A 1 113 ? -2.369 -8.227 10.774 1.00 40.28 113 THR A N 1
ATOM 816 C CA . THR A 1 113 ? -1.473 -9.068 9.981 1.00 40.28 113 THR A CA 1
ATOM 817 C C . THR A 1 113 ? -2.031 -9.134 8.566 1.00 40.28 113 THR A C 1
ATOM 819 O O . THR A 1 113 ? -3.129 -9.650 8.352 1.00 40.28 113 THR A O 1
ATOM 822 N N . ALA A 1 114 ? -1.310 -8.584 7.590 1.00 37.66 114 ALA A N 1
ATOM 823 C CA . ALA A 1 114 ? -1.699 -8.695 6.191 1.00 37.66 114 ALA A CA 1
ATOM 824 C C . ALA A 1 114 ? -1.370 -10.099 5.669 1.00 37.66 114 ALA A C 1
ATOM 826 O O . ALA A 1 114 ? -0.205 -10.470 5.552 1.00 37.66 114 ALA A O 1
ATOM 827 N N . ALA A 1 115 ? -2.395 -10.867 5.309 1.00 39.75 115 ALA A N 1
ATOM 828 C CA . ALA A 1 115 ? -2.231 -11.980 4.385 1.00 39.75 115 ALA A CA 1
ATOM 829 C C . ALA A 1 115 ? -2.286 -11.407 2.962 1.00 39.75 115 ALA A C 1
ATOM 831 O O . ALA A 1 115 ? -3.373 -11.174 2.431 1.00 39.75 115 ALA A O 1
ATOM 832 N N . VAL A 1 116 ? -1.122 -11.132 2.365 1.00 39.44 116 VAL A N 1
ATOM 833 C CA . VAL A 1 116 ? -1.051 -10.774 0.943 1.00 39.44 116 VAL A CA 1
ATOM 834 C C . VAL A 1 116 ? -1.169 -12.055 0.130 1.00 39.44 116 VAL A C 1
ATOM 836 O O . VAL A 1 116 ? -0.271 -12.892 0.137 1.00 39.44 116 VAL A O 1
ATOM 839 N N . GLN A 1 117 ? -2.303 -12.234 -0.543 1.00 42.62 117 GLN A N 1
ATOM 840 C CA . GLN A 1 117 ? -2.456 -13.285 -1.546 1.00 42.62 117 GLN A CA 1
ATOM 841 C C . GLN A 1 117 ? -1.909 -12.752 -2.872 1.00 42.62 117 GLN A C 1
ATOM 843 O O . GLN A 1 117 ? -2.471 -11.825 -3.454 1.00 42.62 117 GLN A O 1
ATOM 848 N N . LEU A 1 118 ? -0.781 -13.315 -3.310 1.00 39.97 118 LEU A N 1
ATOM 849 C CA . LEU A 1 118 ? -0.195 -13.075 -4.625 1.00 39.97 118 LEU A CA 1
ATOM 850 C C . LEU A 1 118 ? -0.962 -13.917 -5.649 1.00 39.97 118 LEU A C 1
ATOM 852 O O . LEU A 1 118 ? -0.581 -15.048 -5.946 1.00 39.97 118 LEU A O 1
ATOM 856 N N . GLU A 1 119 ? -2.060 -13.391 -6.182 1.00 40.03 119 GLU A N 1
ATOM 857 C CA . GLU A 1 119 ? -2.721 -14.030 -7.319 1.00 40.03 119 GLU A CA 1
ATOM 858 C C . GLU A 1 119 ? -1.886 -13.738 -8.574 1.00 40.03 119 GLU A C 1
ATOM 860 O O . GLU A 1 119 ? -1.980 -12.682 -9.200 1.00 40.03 119 GLU A O 1
ATOM 865 N N . SER A 1 120 ? -0.981 -14.668 -8.895 1.00 42.75 120 SER A N 1
ATOM 866 C CA . SER A 1 120 ? -0.282 -14.684 -10.180 1.00 42.75 120 SER A CA 1
ATOM 867 C C . SER A 1 120 ? -1.321 -14.925 -11.267 1.00 42.75 120 SER A C 1
ATOM 869 O O . SER A 1 120 ? -2.029 -15.929 -11.230 1.00 42.75 120 SER A O 1
ATOM 871 N N . SER A 1 121 ? -1.428 -14.015 -12.231 1.00 40.44 121 SER A N 1
ATOM 872 C CA . SER A 1 121 ? -2.415 -14.045 -13.313 1.00 40.44 121 SER A CA 1
ATOM 873 C C . SER A 1 121 ? -2.137 -15.127 -14.372 1.00 40.44 121 SER A C 1
ATOM 875 O O . SER A 1 121 ? -2.134 -14.857 -15.573 1.00 40.44 121 SER A O 1
ATOM 877 N N . CYS A 1 122 ? -1.939 -16.381 -13.954 1.00 36.12 122 CYS A N 1
ATOM 878 C CA . CYS A 1 122 ? -1.906 -17.528 -14.859 1.00 36.12 122 CYS A CA 1
ATOM 879 C C . CYS A 1 122 ? -3.341 -17.927 -15.265 1.00 36.12 122 CYS A C 1
ATOM 881 O O . CYS A 1 122 ? -3.936 -18.850 -14.724 1.00 36.12 122 CYS A O 1
ATOM 883 N N . THR A 1 123 ? -3.849 -17.129 -16.214 1.00 41.69 123 THR A N 1
ATOM 884 C CA . THR A 1 123 ? -4.757 -17.408 -17.348 1.00 41.69 123 THR A CA 1
ATOM 885 C C . THR A 1 123 ? -6.171 -17.979 -17.134 1.00 41.69 123 THR A C 1
ATOM 887 O O . THR A 1 123 ? -6.330 -19.021 -16.501 1.00 41.69 123 THR A O 1
ATOM 890 N N . PRO A 1 124 ? -7.204 -17.408 -17.799 1.00 41.97 124 PRO A N 1
ATOM 891 C CA . PRO A 1 124 ? -8.472 -18.084 -18.009 1.00 41.97 124 PRO A CA 1
ATOM 892 C C . PRO A 1 124 ? -8.373 -18.893 -19.304 1.00 41.97 124 PRO A C 1
ATOM 894 O O . PRO A 1 124 ? -8.375 -18.316 -20.382 1.00 41.97 124 PRO A O 1
ATOM 897 N N . ASP A 1 125 ? -8.210 -20.207 -19.206 1.00 43.56 125 ASP A N 1
ATOM 898 C CA . ASP A 1 125 ? -9.006 -21.136 -20.013 1.00 43.56 125 ASP A CA 1
ATOM 899 C C . ASP A 1 125 ? -8.670 -22.591 -19.664 1.00 43.56 125 ASP A C 1
ATOM 901 O O . ASP A 1 125 ? -7.553 -23.066 -19.825 1.00 43.56 125 ASP A O 1
ATOM 905 N N . PHE A 1 126 ? -9.718 -23.291 -19.223 1.00 37.31 126 PHE A N 1
ATOM 906 C CA . PHE A 1 126 ? -9.912 -24.736 -19.320 1.00 37.31 126 PHE A CA 1
ATOM 907 C C . PHE A 1 126 ? -8.991 -25.681 -18.508 1.00 37.31 126 PHE A C 1
ATOM 909 O O . PHE A 1 126 ? -7.892 -26.036 -18.908 1.00 37.31 126 PHE A O 1
ATOM 916 N N . LEU A 1 127 ? -9.555 -26.187 -17.397 1.00 42.94 127 LEU A N 1
ATOM 917 C CA . LEU A 1 127 ? -9.404 -27.554 -16.861 1.00 42.94 127 LEU A CA 1
ATOM 918 C C . LEU A 1 127 ? -8.007 -28.205 -16.958 1.00 42.94 127 LEU A C 1
ATOM 920 O O . LEU A 1 127 ? -7.738 -28.907 -17.924 1.00 42.94 127 LEU A O 1
ATOM 924 N N . LEU A 1 128 ? -7.198 -28.072 -15.896 1.00 39.47 128 LEU A N 1
ATOM 925 C CA . LEU A 1 128 ? -6.343 -29.109 -15.272 1.00 39.47 128 LEU A CA 1
ATOM 926 C C . LEU A 1 128 ? -5.273 -28.422 -14.409 1.00 39.47 128 LEU A C 1
ATOM 928 O O . LEU A 1 128 ? -4.220 -28.034 -14.899 1.00 39.47 128 LEU A O 1
ATOM 932 N N . CYS A 1 129 ? -5.516 -28.314 -13.105 1.00 30.70 129 CYS A N 1
ATOM 933 C CA . CYS A 1 129 ? -4.450 -28.057 -12.141 1.00 30.70 129 CYS A CA 1
ATOM 934 C C . CYS A 1 129 ? -4.336 -29.291 -11.238 1.00 30.70 129 CYS A C 1
ATOM 936 O O . CYS A 1 129 ? -5.071 -29.379 -10.251 1.00 30.70 129 CYS A O 1
ATOM 938 N N . PRO A 1 130 ? -3.505 -30.302 -11.565 1.00 43.53 130 PRO A N 1
ATOM 939 C CA . PRO A 1 130 ? -3.111 -31.264 -10.563 1.00 43.53 130 PRO A CA 1
ATOM 940 C C . PRO A 1 130 ? -1.992 -30.633 -9.734 1.00 43.53 130 PRO A C 1
ATOM 942 O O . PRO A 1 130 ? -0.890 -30.378 -10.209 1.00 43.53 130 PRO A O 1
ATOM 945 N N . LEU A 1 131 ? -2.351 -30.336 -8.489 1.00 46.94 131 LEU A N 1
ATOM 946 C CA . LEU A 1 131 ? -1.555 -30.562 -7.289 1.00 46.94 131 LEU A CA 1
ATOM 947 C C . LEU A 1 131 ? -0.131 -31.088 -7.552 1.00 46.94 131 LEU A C 1
ATOM 949 O O . LEU A 1 131 ? 0.028 -32.273 -7.824 1.00 46.94 131 LEU A O 1
ATOM 953 N N . LEU A 1 132 ? 0.889 -30.256 -7.342 1.00 37.91 132 LEU A N 1
ATOM 954 C CA . LEU A 1 132 ? 2.191 -30.730 -6.876 1.00 37.91 132 LEU A CA 1
ATOM 955 C C . LEU A 1 132 ? 2.707 -29.772 -5.804 1.00 37.91 132 LEU A C 1
ATOM 957 O O . LEU A 1 132 ? 3.369 -28.769 -6.054 1.00 37.91 132 LEU A O 1
ATOM 961 N N . ALA A 1 133 ? 2.332 -30.117 -4.576 1.00 40.28 133 ALA A N 1
ATOM 962 C CA . ALA A 1 133 ? 3.255 -30.046 -3.462 1.00 40.28 133 ALA A CA 1
ATOM 963 C C . ALA A 1 133 ? 4.516 -30.854 -3.817 1.00 40.28 133 ALA A C 1
ATOM 965 O O . ALA A 1 133 ? 4.366 -31.959 -4.321 1.00 40.28 133 ALA A O 1
ATOM 966 N N . GLU A 1 134 ? 5.696 -30.279 -3.569 1.00 34.38 134 GLU A N 1
ATOM 967 C CA . GLU A 1 134 ? 7.011 -30.895 -3.262 1.00 34.38 134 GLU A CA 1
ATOM 968 C C . GLU A 1 134 ? 8.068 -29.798 -3.522 1.00 3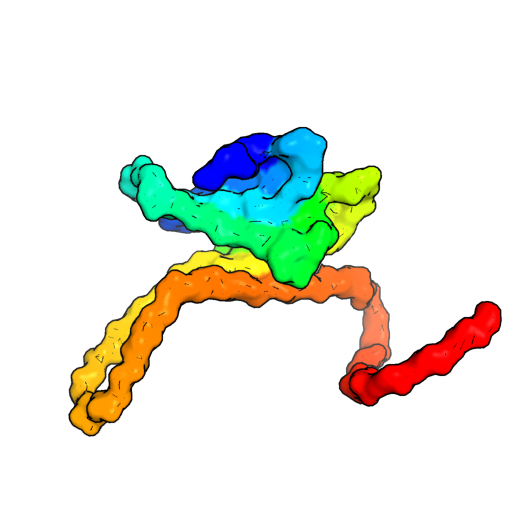4.38 134 GLU A C 1
ATOM 970 O O . GLU A 1 134 ? 8.279 -29.366 -4.645 1.00 34.38 134 GLU A O 1
ATOM 975 N N . TYR A 1 135 ? 8.616 -29.093 -2.528 1.00 34.06 135 TYR A N 1
ATOM 976 C CA . TYR A 1 135 ? 9.632 -29.547 -1.571 1.00 34.06 135 TYR A CA 1
ATOM 977 C C . TYR A 1 135 ? 10.622 -30.569 -2.152 1.00 34.06 135 TYR A C 1
ATOM 979 O O . TYR A 1 135 ? 10.451 -31.768 -1.983 1.00 34.06 135 TYR A O 1
ATOM 987 N N . SER A 1 136 ? 11.709 -30.104 -2.770 1.00 32.62 136 SER A N 1
ATOM 988 C CA . SER A 1 136 ? 13.071 -30.491 -2.367 1.00 32.62 136 SER A CA 1
ATOM 989 C C . SER A 1 136 ? 14.141 -29.790 -3.208 1.00 32.62 136 SER A C 1
ATOM 991 O O . SER A 1 136 ? 13.964 -29.470 -4.379 1.00 32.62 136 SER A O 1
ATOM 993 N N . HIS A 1 137 ? 15.259 -29.527 -2.538 1.00 38.56 137 HIS A N 1
ATOM 994 C CA . HIS A 1 137 ? 16.553 -29.167 -3.099 1.00 38.56 137 HIS A CA 1
ATOM 995 C C . HIS A 1 137 ? 16.924 -30.015 -4.321 1.00 38.56 137 HIS A C 1
ATOM 997 O O . HIS A 1 137 ? 16.728 -31.223 -4.277 1.00 38.56 137 HIS A O 1
ATOM 1003 N N . LEU A 1 138 ? 17.603 -29.411 -5.305 1.00 32.19 138 LEU A N 1
ATOM 1004 C CA . LEU A 1 138 ? 18.887 -29.893 -5.843 1.00 32.19 138 LEU A CA 1
ATOM 1005 C C . LEU A 1 138 ? 19.449 -28.918 -6.893 1.00 32.19 138 LEU A C 1
ATOM 1007 O O . LEU A 1 138 ? 18.758 -28.466 -7.801 1.00 32.19 138 LEU A O 1
ATOM 1011 N N . ASN A 1 139 ? 20.738 -28.613 -6.738 1.00 41.50 139 ASN A N 1
ATOM 1012 C CA . ASN A 1 139 ? 21.596 -27.984 -7.738 1.00 41.50 139 ASN A CA 1
ATOM 1013 C C . ASN A 1 139 ? 21.607 -28.801 -9.040 1.00 41.50 139 ASN A C 1
ATOM 1015 O O . ASN A 1 139 ? 21.732 -30.018 -8.947 1.00 41.50 139 ASN A O 1
ATOM 1019 N N . TYR A 1 140 ? 21.679 -28.150 -10.206 1.00 28.27 140 TYR A N 1
ATOM 1020 C CA . TYR A 1 140 ? 22.763 -28.389 -11.174 1.00 28.27 140 TYR A CA 1
ATOM 1021 C C . TYR A 1 140 ? 22.764 -27.326 -12.282 1.00 28.27 140 TYR A C 1
ATOM 1023 O O . TYR A 1 140 ? 21.716 -26.942 -12.793 1.00 28.27 140 TYR A O 1
ATOM 1031 N N . ALA A 1 141 ? 23.964 -26.868 -12.630 1.00 32.31 141 ALA A N 1
ATOM 1032 C CA . ALA A 1 141 ? 24.259 -26.052 -13.798 1.00 32.31 141 ALA A CA 1
ATOM 1033 C C . ALA A 1 141 ? 24.402 -26.933 -15.045 1.00 32.31 141 ALA A C 1
ATOM 1035 O O . ALA A 1 141 ? 24.972 -28.013 -14.932 1.00 32.31 141 ALA A O 1
ATOM 1036 N N . VAL A 1 142 ? 24.012 -26.427 -16.216 1.00 36.25 142 VAL A N 1
ATOM 1037 C CA . VAL A 1 142 ? 24.764 -26.581 -17.476 1.00 36.25 142 VAL A CA 1
ATOM 1038 C C . VAL A 1 142 ? 24.621 -25.281 -18.252 1.00 36.25 142 VAL A C 1
ATOM 1040 O O . 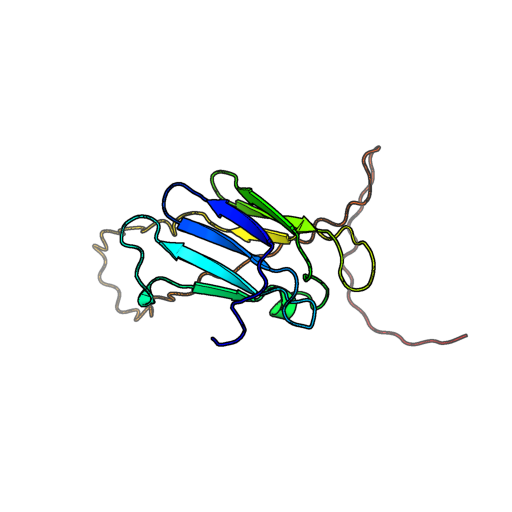VAL A 1 142 ? 23.467 -24.814 -18.372 1.00 36.25 142 VAL A O 1
#

pLDDT: mean 73.23, std 25.77, range [28.27, 97.94]